Protein AF-A0A925SHE4-F1 (afdb_monomer)

Secondary structure (DSSP, 8-state):
-HHHHHHHHHHHHHTTTT----------------PPP-------PPPP---------------------HHHHHHHHHHHHHHHHHHHHHHHHHHHHHHHHHHHHHHHHHHHHHHHHHHHHHHHHHHHHHHHHHHHHHHHHHHHHHHHHHHHHHHHHHHHHHHTT-

Mean predicted aligned error: 19.21 Å

Sequence (166 aa):
MKKICEFASMVGMALLVGCSSYSESSTYSRPVEVSPKKAPITVFDLPASKAPEAPVSPVAASGVSAPIQPADVGLSSEIAELNMKIKIYGEEKIEMERLLRKAETAHQKNESDIQFYRQKIVSLETKMSGIEAARDALVRVMGGIHKTVSERNEAVAKIRAEAARY

Radius of gyration: 46.35 Å; Cα contacts (8 Å, |Δi|>4): 1; chains: 1; bounding box: 101×56×127 Å

pLDDT: mean 75.07, std 24.19, range [35.59, 98.56]

Foldseek 3Di:
DVPVVVVVVVVVVVVPVPDDDPPDPDPDDDDDDDDDDDDPDPDDDDDDDDDDDDDDDDDDDDDDPPPCPVVVVVVVVVVVVVVVVVVVVVVVVVVVVVVVVVVVVVVVVVVVVVVVVVVVVVVVVVVVVVVVVVVVVVVVVVVVVVVVVVVVVVVVVVVVVVVVVD

Structure (mmCIF, N/CA/C/O backbone):
data_AF-A0A925SHE4-F1
#
_entry.id   AF-A0A925SHE4-F1
#
loop_
_atom_site.group_PDB
_atom_site.id
_atom_site.type_symbol
_atom_site.label_atom_id
_atom_site.label_alt_id
_atom_site.label_comp_id
_atom_site.label_asym_id
_atom_site.label_entity_id
_atom_site.label_seq_id
_atom_site.pdbx_PDB_ins_code
_atom_site.Cartn_x
_atom_site.Cartn_y
_atom_site.Cartn_z
_atom_site.occupancy
_atom_site.B_iso_or_equiv
_atom_site.auth_seq_id
_atom_site.auth_comp_id
_atom_site.auth_asym_id
_atom_site.auth_atom_id
_atom_site.pdbx_PDB_model_num
ATOM 1 N N . MET A 1 1 ? 17.901 22.548 -38.478 1.00 48.34 1 MET A N 1
ATOM 2 C CA . MET A 1 1 ? 17.421 22.601 -37.076 1.00 48.34 1 MET A CA 1
ATOM 3 C C . MET A 1 1 ? 15.916 22.340 -36.892 1.00 48.34 1 MET A C 1
ATOM 5 O O . MET A 1 1 ? 15.512 22.124 -35.763 1.00 48.34 1 MET A O 1
ATOM 9 N N . LYS A 1 2 ? 15.078 22.267 -37.945 1.00 50.94 2 LYS A N 1
ATOM 10 C CA . LYS A 1 2 ? 13.616 22.068 -37.792 1.00 50.94 2 LYS A CA 1
ATOM 11 C C . LYS A 1 2 ? 13.164 20.657 -37.359 1.00 50.94 2 LYS A C 1
ATOM 13 O O . LYS A 1 2 ? 12.131 20.535 -36.724 1.00 50.94 2 LYS A O 1
ATOM 18 N N . LYS A 1 3 ? 13.949 19.604 -37.622 1.00 50.31 3 LYS A N 1
ATOM 19 C CA . LYS A 1 3 ? 13.533 18.205 -37.368 1.00 50.31 3 LYS A CA 1
ATOM 20 C C . LYS A 1 3 ? 13.666 17.726 -35.912 1.00 50.31 3 LYS A C 1
ATOM 22 O O . LYS A 1 3 ? 13.136 16.680 -35.572 1.00 50.31 3 LYS A O 1
ATOM 27 N N . ILE A 1 4 ? 14.370 18.469 -35.052 1.00 51.78 4 ILE A N 1
ATOM 28 C CA . ILE A 1 4 ? 14.581 18.070 -33.645 1.00 51.78 4 ILE A CA 1
ATOM 29 C C . ILE A 1 4 ? 13.403 18.526 -32.761 1.00 51.78 4 ILE A C 1
ATOM 31 O O . ILE A 1 4 ? 13.061 17.846 -31.799 1.00 51.78 4 ILE A O 1
ATOM 35 N N . CYS A 1 5 ? 12.719 19.618 -33.125 1.00 47.19 5 CYS A N 1
ATOM 36 C CA . CYS A 1 5 ? 11.532 20.086 -32.397 1.00 47.19 5 CYS A CA 1
ATOM 37 C C . CYS A 1 5 ? 10.308 19.172 -32.582 1.00 47.19 5 CYS A C 1
ATOM 39 O O . CYS A 1 5 ? 9.524 19.020 -31.650 1.00 47.19 5 CYS A O 1
ATOM 41 N N . GLU A 1 6 ? 10.161 18.511 -33.734 1.00 50.62 6 GLU A N 1
ATOM 42 C CA . GLU A 1 6 ? 9.031 17.595 -33.972 1.00 50.62 6 GLU A CA 1
ATOM 43 C C . GLU A 1 6 ? 9.133 16.316 -33.127 1.00 50.62 6 GLU A C 1
ATOM 45 O O . GLU A 1 6 ? 8.127 15.827 -32.613 1.00 50.62 6 GLU A O 1
ATOM 50 N N . PHE A 1 7 ? 10.351 15.821 -32.883 1.00 51.75 7 PHE A N 1
ATOM 51 C CA . PHE A 1 7 ? 10.549 14.616 -32.074 1.00 51.75 7 PHE A CA 1
ATOM 52 C C . PHE A 1 7 ? 10.267 14.862 -30.581 1.00 51.75 7 PHE A C 1
ATOM 54 O O . PHE A 1 7 ? 9.695 14.007 -29.907 1.00 51.75 7 PHE A O 1
ATOM 61 N N . ALA A 1 8 ? 10.589 16.056 -30.071 1.00 53.38 8 ALA A N 1
ATOM 62 C CA . ALA A 1 8 ? 10.263 16.446 -28.697 1.00 53.38 8 ALA A CA 1
ATOM 63 C C . ALA A 1 8 ? 8.747 16.625 -28.478 1.00 53.38 8 ALA A C 1
ATOM 65 O O . ALA A 1 8 ? 8.243 16.334 -27.395 1.00 53.38 8 ALA A O 1
ATOM 66 N N . SER A 1 9 ? 8.003 17.037 -29.512 1.00 53.34 9 SER A N 1
ATOM 67 C CA . SER A 1 9 ? 6.546 17.200 -29.437 1.00 53.34 9 SER A CA 1
ATOM 68 C C . SER A 1 9 ? 5.796 15.857 -29.442 1.00 53.34 9 SER A C 1
ATOM 70 O O . SER A 1 9 ? 4.855 15.688 -28.666 1.00 53.34 9 SER A O 1
ATOM 72 N N . MET A 1 10 ? 6.258 14.860 -30.213 1.00 51.59 10 MET A N 1
ATOM 73 C CA . MET A 1 10 ? 5.659 13.513 -30.200 1.00 51.59 10 MET A CA 1
ATOM 74 C C . MET A 1 10 ? 5.908 12.755 -28.890 1.00 51.59 10 MET A C 1
ATOM 76 O O . MET A 1 10 ? 5.002 12.091 -28.390 1.00 51.59 10 MET A O 1
ATOM 80 N N . VAL A 1 11 ? 7.103 12.868 -28.299 1.00 54.84 11 VAL A N 1
ATOM 81 C CA . VAL A 1 11 ? 7.404 12.201 -27.017 1.00 54.84 11 VAL A CA 1
ATOM 82 C C . VAL A 1 11 ? 6.700 12.905 -25.845 1.00 54.84 11 VAL A C 1
ATOM 84 O O . VAL A 1 11 ? 6.255 12.240 -24.912 1.00 54.84 11 VAL A O 1
ATOM 87 N N . GLY A 1 12 ? 6.507 14.228 -25.921 1.00 49.56 12 GLY A N 1
ATOM 88 C CA . GLY A 1 12 ? 5.757 15.000 -24.922 1.00 49.56 12 GLY A CA 1
ATOM 89 C C . GLY A 1 12 ? 4.252 14.702 -24.885 1.00 49.56 12 GLY A C 1
ATOM 90 O O . GLY A 1 12 ? 3.658 14.733 -23.809 1.00 49.56 12 GLY A O 1
ATOM 91 N N . MET A 1 13 ? 3.626 14.355 -26.018 1.00 47.78 13 MET A N 1
ATOM 92 C CA . MET A 1 13 ? 2.202 13.982 -26.040 1.00 47.78 13 MET A CA 1
ATOM 93 C C . MET A 1 13 ? 1.927 12.555 -25.552 1.00 47.78 13 MET A C 1
ATOM 95 O O . MET A 1 13 ? 0.855 12.306 -25.005 1.00 47.78 13 MET A O 1
ATOM 99 N N . ALA A 1 14 ? 2.879 11.626 -25.671 1.00 50.53 14 ALA A N 1
ATOM 100 C CA . ALA A 1 14 ? 2.692 10.253 -25.190 1.00 50.53 14 ALA A CA 1
ATOM 101 C C . ALA A 1 14 ? 2.652 10.147 -23.650 1.00 50.53 14 ALA A C 1
ATOM 103 O O . ALA A 1 14 ? 2.086 9.196 -23.116 1.00 50.53 14 ALA A O 1
ATOM 104 N N . LEU A 1 15 ? 3.198 11.134 -22.929 1.00 47.88 15 LEU A N 1
ATOM 105 C CA . LEU A 1 15 ? 3.186 11.177 -21.460 1.00 47.88 15 LEU A CA 1
ATOM 106 C C . LEU A 1 15 ? 1.931 11.841 -20.862 1.00 47.88 15 LEU A C 1
ATOM 108 O O . LEU A 1 15 ? 1.674 11.670 -19.674 1.00 47.88 15 LEU A O 1
ATOM 112 N N . LEU A 1 16 ? 1.126 12.558 -21.657 1.00 49.56 16 LEU A N 1
ATOM 113 C CA . LEU A 1 16 ? -0.043 13.308 -21.163 1.00 49.56 16 LEU A CA 1
ATOM 114 C C . LEU A 1 16 ? -1.396 12.610 -21.383 1.00 49.56 16 LEU A C 1
ATOM 116 O O . LEU A 1 16 ? -2.406 13.067 -20.855 1.00 49.56 16 LEU A O 1
ATOM 120 N N . VAL A 1 17 ? -1.433 11.474 -22.087 1.00 51.97 17 VAL A N 1
ATOM 121 C CA . VAL A 1 17 ? -2.677 10.711 -22.337 1.00 51.97 17 VAL A CA 1
ATOM 122 C C . VAL A 1 17 ? -2.955 9.653 -21.246 1.00 51.97 17 VAL A C 1
ATOM 124 O O . VAL A 1 17 ? -3.987 8.994 -21.256 1.00 51.97 17 VAL A O 1
ATOM 127 N N . GLY A 1 18 ? -2.082 9.521 -20.240 1.00 44.66 18 GLY A N 1
ATOM 128 C CA . GLY A 1 18 ? -2.219 8.526 -19.163 1.00 44.66 18 GLY A CA 1
ATOM 129 C C . GLY A 1 18 ? -2.997 8.959 -17.911 1.00 44.66 18 GLY A C 1
ATOM 130 O O . GLY A 1 18 ? -3.171 8.140 -17.014 1.00 44.66 18 GLY A O 1
ATOM 131 N N . CYS A 1 19 ? -3.461 10.211 -17.816 1.00 43.03 19 CYS A N 1
ATOM 132 C CA . CYS A 1 19 ? -4.073 10.763 -16.594 1.00 43.03 19 CYS A CA 1
ATOM 133 C C . CYS A 1 19 ? -5.508 11.268 -16.805 1.00 43.03 19 CYS A C 1
ATOM 135 O O . CYS A 1 19 ? -5.869 12.342 -16.328 1.00 43.03 19 CYS A O 1
ATOM 137 N N . SER A 1 20 ? -6.343 10.520 -17.527 1.00 42.16 20 SER A N 1
ATOM 138 C CA . SER A 1 20 ? -7.780 10.801 -17.592 1.00 42.16 20 SER A CA 1
ATOM 139 C C . SER A 1 20 ? -8.588 9.626 -17.057 1.00 42.16 20 SER A C 1
ATOM 141 O O . SER A 1 20 ? -8.547 8.527 -17.600 1.00 42.16 20 SER A O 1
ATOM 143 N N . SER A 1 21 ? -9.361 9.936 -16.014 1.00 49.81 21 SER A N 1
ATOM 144 C CA . SER A 1 21 ? -10.577 9.233 -15.594 1.00 49.81 21 SER A CA 1
ATOM 145 C C . SER A 1 21 ? -10.395 7.970 -14.747 1.00 49.81 21 SER A C 1
ATOM 147 O O . SER A 1 21 ? -10.629 6.858 -15.204 1.00 49.81 21 SER A O 1
ATOM 149 N N . TYR A 1 22 ? -10.131 8.159 -13.451 1.00 46.41 22 TYR A N 1
ATOM 150 C CA . TYR A 1 22 ? -10.671 7.262 -12.421 1.00 46.41 22 TYR A CA 1
ATOM 151 C C . TYR A 1 22 ? -11.632 8.064 -11.535 1.00 46.41 22 TYR A C 1
ATOM 153 O O . TYR A 1 22 ? -11.302 8.520 -10.445 1.00 46.41 22 TYR A O 1
ATOM 161 N N . SER A 1 23 ? -12.822 8.310 -12.082 1.00 50.88 23 SER A N 1
ATOM 162 C CA . SER A 1 23 ? -14.008 8.728 -11.338 1.00 50.88 23 SER A CA 1
ATOM 163 C C . SER A 1 23 ? -14.867 7.482 -11.149 1.00 50.88 23 SER A C 1
ATOM 165 O O . SER A 1 23 ? -15.749 7.215 -11.961 1.00 50.88 23 SER A O 1
ATOM 167 N N . GLU A 1 24 ? -14.606 6.706 -10.100 1.00 44.94 24 GLU A N 1
ATOM 168 C CA . GLU A 1 24 ? -15.520 5.644 -9.677 1.00 44.94 24 GLU A CA 1
ATOM 169 C C . GLU A 1 24 ? -16.386 6.150 -8.525 1.00 44.94 24 GLU A C 1
ATOM 171 O O . GLU A 1 24 ? -16.058 6.042 -7.345 1.00 44.94 24 GLU A O 1
ATOM 176 N N . SER A 1 25 ? -17.540 6.703 -8.897 1.00 54.38 25 SER A N 1
ATOM 177 C CA . SER A 1 25 ? -18.725 6.659 -8.054 1.00 54.38 25 SER A CA 1
ATOM 178 C C . SER A 1 25 ? -19.167 5.196 -7.952 1.00 54.38 25 SER A C 1
ATOM 180 O O . SER A 1 25 ? -19.783 4.663 -8.874 1.00 54.38 25 SER A O 1
ATOM 182 N N . SER A 1 26 ? -18.845 4.534 -6.845 1.00 42.78 26 SER A N 1
ATOM 183 C CA . SER A 1 26 ? -19.390 3.216 -6.518 1.00 42.7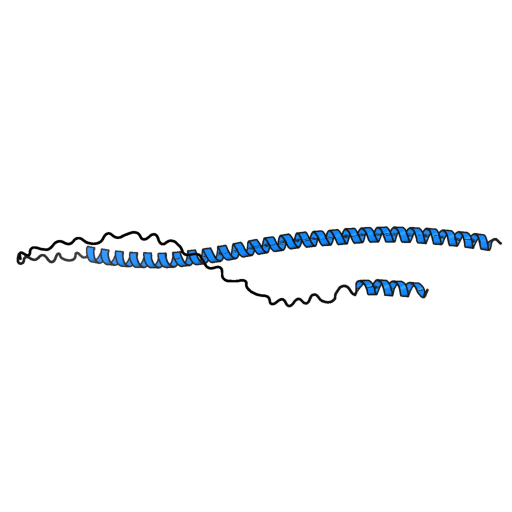8 26 SER A CA 1
ATOM 184 C C . SER A 1 26 ? -20.235 3.314 -5.252 1.00 42.78 26 SER A C 1
ATOM 186 O O . SER A 1 26 ? -19.793 3.085 -4.129 1.00 42.78 26 SER A O 1
ATOM 188 N N . THR A 1 27 ? -21.491 3.702 -5.449 1.00 62.06 27 THR A N 1
ATOM 189 C CA . THR A 1 27 ? -22.603 3.243 -4.620 1.00 62.06 27 THR A CA 1
ATOM 190 C C . THR A 1 27 ? -22.833 1.769 -4.933 1.00 62.06 27 THR A C 1
ATOM 192 O O . THR A 1 27 ? -23.425 1.484 -5.965 1.00 62.06 27 THR A O 1
ATOM 195 N N . TYR A 1 28 ? -22.398 0.839 -4.082 1.00 41.62 28 TYR A N 1
ATOM 196 C CA . TYR A 1 28 ? -22.895 -0.547 -4.088 1.00 41.62 28 TYR A CA 1
ATOM 197 C C . TYR A 1 28 ? -22.668 -1.147 -2.690 1.00 41.62 28 TYR A C 1
ATOM 199 O O . TYR A 1 28 ? -21.540 -1.294 -2.236 1.00 41.62 28 TYR A O 1
ATOM 207 N N . SER A 1 29 ? -23.705 -1.183 -1.854 1.00 46.09 29 SER A N 1
ATOM 208 C CA . SER A 1 29 ? -24.671 -2.286 -1.682 1.00 46.09 29 SER A CA 1
ATOM 209 C C . SER A 1 29 ? -24.255 -3.222 -0.546 1.00 46.09 29 SER A C 1
ATOM 211 O O . SER A 1 29 ? -23.278 -3.959 -0.630 1.00 46.09 29 SER A O 1
ATOM 213 N N . ARG A 1 30 ? -25.041 -3.169 0.535 1.00 57.94 30 ARG A N 1
ATOM 214 C CA . ARG A 1 30 ? -25.001 -4.101 1.669 1.00 57.94 30 ARG A CA 1
ATOM 215 C C . ARG A 1 30 ? -25.239 -5.543 1.188 1.00 57.94 30 ARG A C 1
ATOM 217 O O . ARG A 1 30 ? -26.217 -5.749 0.471 1.00 57.94 30 ARG A O 1
ATOM 224 N N . PRO A 1 31 ? -24.495 -6.543 1.687 1.00 54.34 31 PRO A N 1
ATOM 225 C CA . PRO A 1 31 ? -24.990 -7.910 1.800 1.00 54.34 31 PRO A CA 1
ATOM 226 C C . PRO A 1 31 ? -25.542 -8.123 3.224 1.00 54.34 31 PRO A C 1
ATOM 228 O O . PRO A 1 31 ? -24.866 -7.841 4.208 1.00 54.34 31 PRO A O 1
ATOM 231 N N . VAL A 1 32 ? -26.859 -8.301 3.351 1.00 49.06 32 VAL A N 1
ATOM 232 C CA . VAL A 1 32 ? -27.568 -9.588 3.516 1.00 49.06 32 VAL A CA 1
ATOM 233 C C . VAL A 1 32 ? -27.494 -10.119 4.952 1.00 49.06 32 VAL A C 1
ATOM 235 O O . VAL A 1 32 ? -26.442 -10.495 5.460 1.00 49.06 32 VAL A O 1
ATOM 238 N N . GLU A 1 33 ? -28.676 -10.129 5.576 1.00 49.09 33 GLU A N 1
ATOM 239 C CA . GLU A 1 33 ? -29.011 -10.828 6.812 1.00 49.09 33 GLU A CA 1
ATOM 240 C C . GLU A 1 33 ? -28.495 -12.266 6.792 1.00 49.09 33 GLU A C 1
ATOM 242 O O . GLU A 1 33 ? -28.825 -13.048 5.901 1.00 49.09 33 GLU A O 1
ATOM 247 N N . VAL A 1 34 ? -27.760 -12.645 7.834 1.00 45.88 34 VAL A N 1
ATOM 248 C CA . VAL A 1 34 ? -27.565 -14.053 8.169 1.00 45.88 34 VAL A CA 1
ATOM 249 C C . VAL A 1 34 ? -28.241 -14.293 9.508 1.00 45.88 34 VAL A C 1
ATOM 251 O O . VAL A 1 34 ? -27.807 -13.805 10.550 1.00 45.88 34 VAL A O 1
ATOM 254 N N . SER A 1 35 ? -29.356 -15.019 9.442 1.00 50.41 35 SER A N 1
ATOM 255 C CA . SER A 1 35 ? -30.145 -15.477 10.579 1.00 50.41 35 SER A CA 1
ATOM 256 C C . SER A 1 35 ? -29.279 -16.215 11.608 1.00 50.41 35 SER A C 1
ATOM 258 O O . SER A 1 35 ? -28.606 -17.185 11.244 1.00 50.41 35 SER A O 1
ATOM 260 N N . PRO A 1 36 ? -29.346 -15.876 12.907 1.00 49.38 36 PRO A N 1
ATOM 261 C CA . PRO A 1 36 ? -28.847 -16.774 13.931 1.00 49.38 36 PRO A CA 1
ATOM 262 C C . PRO A 1 36 ? -29.812 -17.959 14.062 1.00 49.38 36 PRO A C 1
ATOM 264 O O . PRO A 1 36 ? -30.986 -17.815 14.412 1.00 49.38 36 PRO A O 1
ATOM 267 N N . LYS A 1 37 ? -29.306 -19.155 13.742 1.00 44.50 37 LYS A N 1
ATOM 268 C CA . LYS A 1 37 ? -29.967 -20.433 14.011 1.00 44.50 37 LYS A CA 1
ATOM 269 C C . LYS A 1 37 ? -30.356 -20.512 15.492 1.00 44.50 37 LYS A C 1
ATOM 271 O O . LYS A 1 37 ? -29.519 -20.352 16.375 1.00 44.50 37 LYS A O 1
ATOM 276 N N . LYS A 1 38 ? -31.643 -20.794 15.703 1.00 44.50 38 LYS A N 1
ATOM 277 C CA . LYS A 1 38 ? -32.294 -21.318 16.911 1.00 44.50 38 LYS A CA 1
ATOM 278 C C . LYS A 1 38 ? -31.328 -22.056 17.851 1.00 44.50 38 LYS A C 1
ATOM 280 O O . LYS A 1 38 ? -30.758 -23.080 17.479 1.00 44.50 38 LYS A O 1
ATOM 285 N N . ALA A 1 39 ? -31.236 -21.566 19.083 1.00 50.16 39 ALA A N 1
ATOM 286 C CA . ALA A 1 39 ? -30.737 -22.328 20.219 1.00 50.16 39 ALA A CA 1
ATOM 287 C C . ALA A 1 39 ? -31.695 -23.493 20.544 1.00 50.16 39 ALA A C 1
ATOM 289 O O . ALA A 1 39 ? -32.914 -23.309 20.447 1.00 50.16 39 ALA A O 1
ATOM 290 N N . PRO A 1 40 ? -31.204 -24.662 20.986 1.00 46.78 40 PRO A N 1
ATOM 291 C CA . PRO A 1 40 ? -32.018 -25.571 21.772 1.00 46.78 40 PRO A CA 1
ATOM 292 C C . PRO A 1 40 ? -32.103 -25.036 23.207 1.00 46.78 40 PRO A C 1
ATOM 294 O O . PRO A 1 40 ? -31.120 -24.994 23.943 1.00 46.78 40 PRO A O 1
ATOM 297 N N . ILE A 1 41 ? -33.304 -24.597 23.579 1.00 54.28 41 ILE A N 1
ATOM 298 C CA . ILE A 1 41 ? -33.702 -24.327 24.959 1.00 54.28 41 ILE A CA 1
ATOM 299 C C . ILE A 1 41 ? -33.750 -25.682 25.669 1.00 54.28 41 ILE A C 1
ATOM 301 O O . ILE A 1 41 ? -34.621 -26.501 25.380 1.00 54.28 41 ILE A O 1
ATOM 305 N N . THR A 1 42 ? -32.816 -25.937 26.580 1.00 46.75 42 THR A N 1
ATOM 306 C CA . THR A 1 42 ? -32.955 -27.027 27.547 1.00 46.75 42 THR A CA 1
ATOM 307 C C . THR A 1 42 ? -33.949 -26.579 28.610 1.00 46.75 42 THR A C 1
ATOM 309 O O . THR A 1 42 ? -33.635 -25.755 29.469 1.00 46.75 42 THR A O 1
ATOM 312 N N . VAL A 1 43 ? -35.169 -27.092 28.490 1.00 49.38 43 VAL A N 1
ATOM 313 C CA . VAL A 1 43 ? -36.226 -27.027 29.497 1.00 49.38 43 VAL A CA 1
ATOM 314 C C . VAL A 1 43 ? -35.737 -27.814 30.711 1.00 49.38 43 VAL A C 1
ATOM 316 O O . VAL A 1 43 ? -35.493 -29.012 30.607 1.00 49.38 43 VAL A O 1
ATOM 319 N N . PHE A 1 44 ? -35.530 -27.136 31.838 1.00 44.81 44 PHE A N 1
ATOM 320 C CA . PHE A 1 44 ? -35.385 -27.808 33.125 1.00 44.81 44 PHE A CA 1
ATOM 321 C C . PHE A 1 44 ? -36.782 -27.932 33.731 1.00 44.81 44 PHE A C 1
ATOM 323 O O . PHE A 1 44 ? -37.422 -26.930 34.057 1.00 44.81 44 PHE A O 1
ATOM 330 N N . ASP A 1 45 ? -37.251 -29.175 33.805 1.00 43.69 45 ASP A N 1
ATOM 331 C CA . ASP A 1 45 ? -38.539 -29.576 34.353 1.00 43.69 45 ASP A CA 1
ATOM 332 C C . ASP A 1 45 ? -38.640 -29.238 35.848 1.00 43.69 45 ASP A C 1
ATOM 334 O O . ASP A 1 45 ? -37.872 -29.727 36.678 1.00 43.69 45 ASP A O 1
ATOM 338 N N . LEU A 1 46 ? -39.635 -28.424 36.196 1.00 54.22 46 LEU A N 1
ATOM 339 C CA . LEU A 1 46 ? -40.180 -28.328 37.548 1.00 54.22 46 LEU A CA 1
ATOM 340 C C . LEU A 1 46 ? -41.160 -29.496 37.750 1.00 54.22 46 LEU A C 1
ATOM 342 O O . LEU A 1 46 ? -42.176 -29.539 37.051 1.00 54.22 46 LEU A O 1
ATOM 346 N N . PRO A 1 47 ? -40.939 -30.426 38.696 1.00 50.41 47 PRO A N 1
ATOM 347 C CA . PRO A 1 47 ? -41.959 -31.408 39.023 1.00 50.41 47 PRO A CA 1
ATOM 348 C C . PRO A 1 47 ? -43.088 -30.754 39.826 1.00 50.41 47 PRO A C 1
ATOM 350 O O . PRO A 1 47 ? -42.896 -30.195 40.907 1.00 50.41 47 PRO A O 1
ATOM 353 N N . ALA A 1 48 ? -44.286 -30.849 39.258 1.00 43.78 48 ALA A N 1
ATOM 354 C CA . ALA A 1 48 ? -45.542 -30.446 39.854 1.00 43.78 48 ALA A CA 1
ATOM 355 C C . ALA A 1 48 ? -45.938 -31.324 41.057 1.00 43.78 48 ALA A C 1
ATOM 357 O O . ALA A 1 48 ? -45.805 -32.543 41.030 1.00 43.78 48 ALA A O 1
ATOM 358 N N . SER A 1 49 ? -46.529 -30.657 42.051 1.00 40.84 49 SER A N 1
ATOM 359 C CA . SER A 1 49 ? -47.768 -31.038 42.744 1.00 40.84 49 SER A CA 1
ATOM 360 C C . SER A 1 49 ? -47.924 -32.480 43.251 1.00 40.84 49 SER A C 1
ATOM 362 O O . SER A 1 49 ? -48.266 -33.395 42.502 1.00 40.84 49 SER A O 1
ATOM 364 N N . LYS A 1 50 ? -47.905 -32.621 44.582 1.00 40.88 50 LYS A N 1
ATOM 365 C CA . LYS A 1 50 ? -48.921 -33.407 45.298 1.00 40.88 50 LYS A CA 1
ATOM 366 C C . LYS A 1 50 ? -49.369 -32.656 46.551 1.00 40.88 50 LYS A C 1
ATOM 368 O O . LYS A 1 50 ? -48.592 -32.489 47.486 1.00 40.88 50 LYS A O 1
ATOM 373 N N . ALA A 1 51 ? -50.630 -32.232 46.557 1.00 47.66 51 ALA A N 1
ATOM 374 C CA . ALA A 1 51 ? -51.382 -31.994 47.785 1.00 47.66 51 ALA A CA 1
ATOM 375 C C . ALA A 1 51 ? -51.626 -33.335 48.507 1.00 47.66 51 ALA A C 1
ATOM 377 O O . ALA A 1 51 ? -51.706 -34.379 47.849 1.00 47.66 51 ALA A O 1
ATOM 378 N N . PRO A 1 52 ? -51.788 -33.312 49.837 1.00 47.84 52 PRO A N 1
ATOM 379 C CA . PRO A 1 52 ? -53.060 -33.810 50.341 1.00 47.84 52 PRO A CA 1
ATOM 380 C C . PRO A 1 52 ? -53.680 -32.933 51.432 1.00 47.84 52 PRO A C 1
ATOM 382 O O . PRO A 1 52 ? -53.042 -32.107 52.080 1.00 47.84 52 PRO A O 1
ATOM 385 N N . GLU A 1 53 ? -54.980 -33.152 51.536 1.00 42.81 53 GLU A N 1
ATOM 386 C CA . GLU A 1 53 ? -56.018 -32.487 52.306 1.00 42.81 53 GLU A CA 1
ATOM 387 C C . GLU A 1 53 ? -55.733 -32.321 53.806 1.00 42.81 53 GLU A C 1
ATOM 389 O O . GLU A 1 53 ? -55.046 -33.111 54.452 1.00 42.81 53 GLU A O 1
ATOM 394 N N . ALA A 1 54 ? -56.335 -31.264 54.350 1.00 45.16 54 ALA A N 1
ATOM 395 C CA . ALA A 1 54 ? -56.385 -30.940 55.766 1.00 45.16 54 ALA A CA 1
ATOM 396 C C . ALA A 1 54 ? -57.092 -32.020 56.608 1.00 45.16 54 ALA A C 1
ATOM 398 O O . ALA A 1 54 ? -57.963 -32.738 56.116 1.00 45.16 54 ALA A O 1
ATOM 399 N N . PRO A 1 55 ? -56.875 -31.979 57.932 1.00 41.84 55 PRO A N 1
ATOM 400 C CA . PRO A 1 55 ? -58.029 -31.929 58.815 1.00 41.84 55 PRO A CA 1
ATOM 401 C C . PRO A 1 55 ? -57.973 -30.698 59.724 1.00 41.84 55 PRO A C 1
ATOM 403 O O . PRO A 1 55 ? -56.980 -30.399 60.385 1.00 41.84 55 PRO A O 1
ATOM 406 N N . VAL A 1 56 ? -59.092 -29.983 59.741 1.00 55.62 56 VAL A N 1
ATOM 407 C CA . VAL A 1 56 ? -59.411 -28.910 60.681 1.00 55.62 56 VAL A CA 1
ATOM 408 C C . VAL A 1 56 ? -59.607 -29.467 62.094 1.00 55.62 56 VAL A C 1
ATOM 410 O O . VAL A 1 56 ? -60.378 -30.399 62.301 1.00 55.62 56 VAL A O 1
ATOM 413 N N . SER A 1 57 ? -58.984 -28.824 63.080 1.00 38.59 57 SER A N 1
ATOM 414 C CA . SER A 1 57 ? -59.526 -28.704 64.436 1.00 38.59 57 SER A CA 1
ATOM 415 C C . SER A 1 57 ? -59.097 -27.352 65.026 1.00 38.59 57 SER A C 1
ATOM 417 O O . SER A 1 57 ? -57.926 -26.986 64.888 1.00 38.59 57 SER A O 1
ATOM 419 N N . PRO A 1 58 ? -60.019 -26.578 65.628 1.00 52.47 58 PRO A N 1
ATOM 420 C CA . PRO A 1 58 ? -59.763 -25.222 66.084 1.00 52.47 58 PRO A CA 1
ATOM 421 C C . PRO A 1 58 ? -59.245 -25.226 67.526 1.00 52.47 58 PRO A C 1
ATOM 423 O O . PRO A 1 58 ? -59.905 -25.734 68.430 1.00 52.47 58 PRO A O 1
ATOM 426 N N . VAL A 1 59 ? -58.094 -24.597 67.766 1.00 41.66 59 VAL A N 1
ATOM 427 C CA . VAL A 1 59 ? -57.684 -24.199 69.119 1.00 41.66 59 VAL A CA 1
ATOM 428 C C . VAL A 1 59 ? -57.700 -22.682 69.182 1.00 41.66 59 VAL A C 1
ATOM 430 O O . VAL A 1 59 ? -56.984 -21.988 68.462 1.00 41.66 59 VAL A O 1
ATOM 433 N N . ALA A 1 60 ? -58.605 -22.187 70.017 1.00 39.97 60 ALA A N 1
ATOM 434 C CA . ALA A 1 60 ? -58.796 -20.786 70.310 1.00 39.97 60 ALA A CA 1
ATOM 435 C C . ALA A 1 60 ? -57.556 -20.169 70.977 1.00 39.97 60 ALA A C 1
ATOM 437 O O . ALA A 1 60 ? -56.920 -20.789 71.823 1.00 39.97 60 ALA A O 1
ATOM 438 N N . ALA A 1 61 ? -57.298 -18.919 70.591 1.00 46.72 61 ALA A N 1
ATOM 439 C CA . ALA A 1 61 ? -56.759 -17.823 71.390 1.00 46.72 61 ALA A CA 1
ATOM 440 C C . ALA A 1 61 ? -55.704 -18.15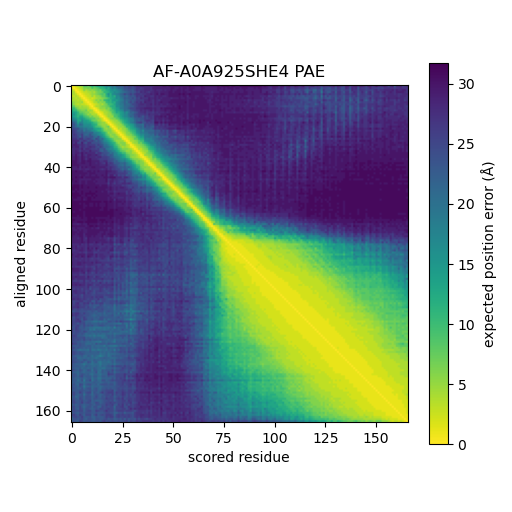2 72.464 1.00 46.72 61 ALA A C 1
ATOM 442 O O . ALA A 1 61 ? -56.026 -18.560 73.574 1.00 46.72 61 ALA A O 1
ATOM 443 N N . SER A 1 62 ? -54.464 -17.737 72.210 1.00 35.59 62 SER A N 1
ATOM 444 C CA . SER A 1 62 ? -53.751 -16.907 73.182 1.00 35.59 62 SER A CA 1
ATOM 445 C C . SER A 1 62 ? -5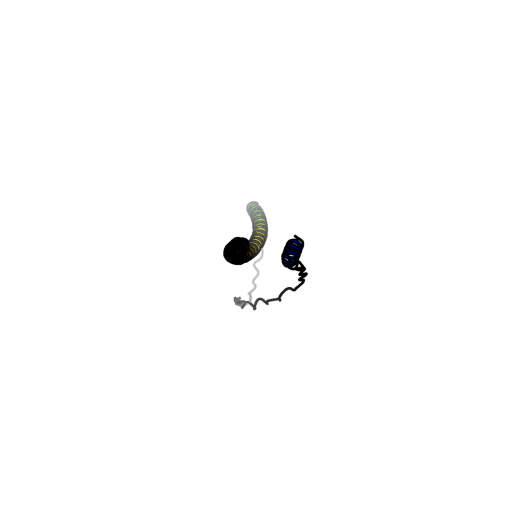2.651 -16.138 72.471 1.00 35.59 62 SER A C 1
ATOM 447 O O . SER A 1 62 ? -51.902 -16.686 71.663 1.00 35.59 62 SER A O 1
ATOM 449 N N . GLY A 1 63 ? -52.626 -14.834 72.714 1.00 43.84 63 GLY A N 1
ATOM 450 C CA . GLY A 1 63 ? -51.709 -13.920 72.069 1.00 43.84 63 GLY A CA 1
ATOM 451 C C . GLY A 1 63 ? -50.266 -14.193 72.455 1.00 43.84 63 GLY A C 1
ATOM 452 O O . GLY A 1 63 ? -49.978 -14.459 73.611 1.00 43.84 63 GLY A O 1
ATOM 453 N N . VAL A 1 64 ? -49.373 -14.003 71.492 1.00 39.25 64 VAL A N 1
ATOM 454 C CA . VAL A 1 64 ? -48.272 -13.051 71.623 1.00 39.25 64 VAL A CA 1
ATOM 455 C C . VAL A 1 64 ? -48.091 -12.483 70.218 1.00 39.25 64 VAL A C 1
ATOM 457 O O . VAL A 1 64 ? -47.492 -13.115 69.353 1.00 39.25 64 VAL A O 1
ATOM 460 N N . SER A 1 65 ? -48.645 -11.293 69.963 1.00 46.62 65 SER A N 1
ATOM 461 C CA . SER A 1 65 ? -48.021 -10.401 68.987 1.00 46.62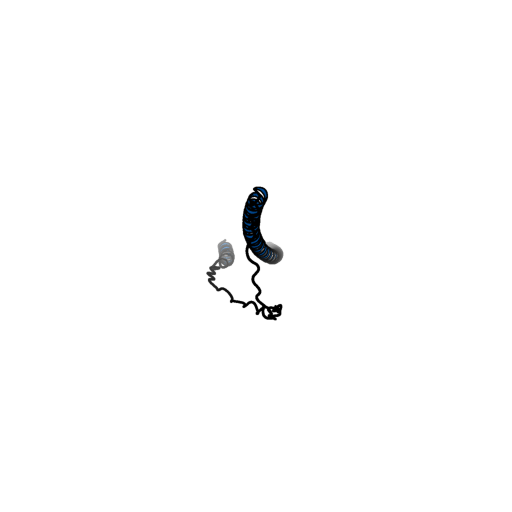 65 SER A CA 1
ATOM 462 C C . SER A 1 65 ? -46.618 -10.196 69.530 1.00 46.62 65 SER A C 1
ATOM 464 O O . SER A 1 65 ? -46.444 -9.430 70.479 1.00 46.62 65 SER A O 1
ATOM 466 N N . ALA A 1 66 ? -45.644 -10.951 69.017 1.00 44.62 66 ALA A N 1
ATOM 467 C CA . ALA A 1 66 ? -44.254 -10.662 69.304 1.00 44.62 66 ALA A CA 1
ATOM 468 C C . ALA A 1 66 ? -44.086 -9.170 68.992 1.00 44.62 66 ALA A C 1
ATOM 470 O O . ALA A 1 66 ? -44.536 -8.734 67.925 1.00 44.62 66 ALA A O 1
ATOM 471 N N . PRO A 1 67 ? -43.565 -8.354 69.924 1.00 44.69 67 PRO A N 1
ATOM 472 C CA . PRO A 1 67 ? -43.186 -7.007 69.558 1.00 44.69 67 PRO A CA 1
ATOM 473 C C . PRO A 1 67 ? -42.228 -7.191 68.390 1.00 44.69 67 PRO A C 1
ATOM 475 O O . PRO A 1 67 ? -41.211 -7.864 68.563 1.00 44.69 67 PRO A O 1
ATOM 478 N N . ILE A 1 68 ? -42.593 -6.684 67.209 1.00 50.69 68 ILE A N 1
ATOM 479 C CA . ILE A 1 68 ? -41.665 -6.559 66.091 1.00 50.69 68 ILE A CA 1
ATOM 480 C C . ILE A 1 68 ? -40.479 -5.825 66.699 1.00 50.69 68 ILE A C 1
ATOM 482 O O . ILE A 1 68 ? -40.599 -4.653 67.073 1.00 50.69 68 ILE A O 1
ATOM 486 N N . GLN A 1 69 ? -39.393 -6.552 66.956 1.00 53.50 69 GLN A N 1
ATOM 487 C CA . GLN A 1 69 ? -38.256 -5.942 67.605 1.00 53.50 69 GLN A CA 1
ATOM 488 C C . GLN A 1 69 ? -37.721 -4.909 66.611 1.00 53.50 69 GLN A C 1
ATOM 490 O O . GLN A 1 69 ? -37.692 -5.181 65.409 1.0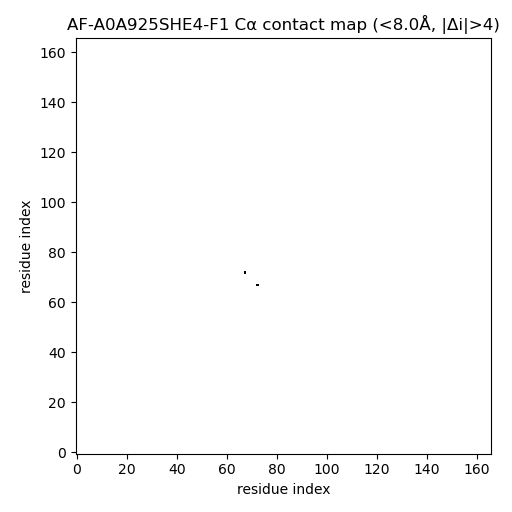0 53.50 69 GLN A O 1
ATOM 495 N N . PRO A 1 70 ? -37.298 -3.718 67.059 1.00 57.31 70 PRO A N 1
ATOM 496 C CA . PRO A 1 70 ? -36.754 -2.695 66.163 1.00 57.31 70 PRO A CA 1
ATOM 497 C C . PRO A 1 70 ? -35.591 -3.217 65.292 1.00 57.31 70 PRO A C 1
ATOM 499 O O . PRO A 1 70 ? -35.332 -2.669 64.223 1.00 57.31 70 PRO A O 1
ATOM 502 N N . ALA A 1 71 ? -34.948 -4.317 65.705 1.00 58.66 71 ALA A N 1
ATOM 503 C CA . ALA A 1 71 ? -33.967 -5.063 64.925 1.00 58.66 71 ALA A CA 1
ATOM 504 C C . ALA A 1 71 ? -34.524 -5.658 63.611 1.00 58.66 71 ALA A C 1
ATOM 506 O O . ALA A 1 71 ? -33.861 -5.549 62.583 1.00 58.66 71 ALA A O 1
ATOM 507 N N . ASP A 1 72 ? -35.740 -6.216 63.598 1.00 57.12 72 ASP A N 1
ATOM 508 C CA . ASP A 1 72 ? -36.332 -6.839 62.398 1.00 57.12 72 ASP A CA 1
ATOM 509 C C . ASP A 1 72 ? -36.715 -5.796 61.334 1.00 57.12 72 ASP A C 1
ATOM 511 O O . ASP A 1 72 ? -36.573 -6.031 60.131 1.00 57.12 72 ASP A O 1
ATOM 515 N N . VAL A 1 73 ? -37.139 -4.601 61.763 1.00 61.44 73 VAL A N 1
ATOM 516 C CA . VAL A 1 73 ? -37.411 -3.472 60.855 1.00 61.44 73 VAL A CA 1
ATOM 517 C C . VAL A 1 73 ? -36.105 -2.929 60.266 1.00 61.44 73 VAL A C 1
ATOM 519 O O . VAL A 1 73 ? -36.048 -2.660 59.065 1.00 61.44 73 VAL A O 1
ATOM 522 N N . GLY A 1 74 ? -35.039 -2.839 61.070 1.00 66.94 74 GLY A N 1
ATOM 523 C CA . GLY A 1 74 ? -33.707 -2.435 60.607 1.00 66.94 74 GLY A CA 1
ATOM 524 C C . GLY A 1 74 ? -33.135 -3.375 59.543 1.00 66.94 74 GLY A C 1
ATOM 525 O O . GLY A 1 74 ? -32.706 -2.915 58.485 1.00 66.94 74 GLY A O 1
ATOM 526 N N . LEU A 1 75 ? -33.232 -4.690 59.767 1.00 74.38 75 LEU A N 1
ATOM 527 C CA . LEU A 1 75 ? -32.796 -5.709 58.805 1.00 74.38 75 LEU A CA 1
ATOM 528 C C . LEU A 1 75 ? -33.589 -5.644 57.490 1.00 74.38 75 LEU A C 1
ATOM 530 O O . LEU A 1 75 ? -33.017 -5.799 56.413 1.00 74.38 75 LEU A O 1
ATOM 534 N N . SER A 1 76 ? -34.895 -5.361 57.547 1.00 78.19 76 SER A N 1
ATOM 535 C CA . SER A 1 76 ? -35.718 -5.224 56.336 1.00 78.19 76 SER A CA 1
ATOM 536 C C . SER A 1 76 ? -35.305 -4.032 55.457 1.00 78.19 76 SER A C 1
ATOM 538 O O . SER A 1 76 ? -35.303 -4.144 54.228 1.00 78.19 76 SER A O 1
ATOM 540 N N . SER A 1 77 ? -34.892 -2.917 56.074 1.00 82.00 77 SER A N 1
ATOM 541 C CA . SER A 1 77 ? -34.383 -1.734 55.368 1.00 82.00 77 SER A CA 1
ATOM 542 C C . SER A 1 77 ? -33.029 -2.013 54.720 1.00 82.00 77 SER A C 1
ATOM 544 O O . SER A 1 77 ? -32.815 -1.676 53.557 1.00 82.00 77 SER A O 1
ATOM 546 N N . GLU A 1 78 ? -32.130 -2.687 55.440 1.00 86.88 78 GLU A N 1
ATOM 547 C CA . GLU A 1 78 ? -30.806 -3.048 54.928 1.00 86.88 78 GLU A CA 1
ATOM 548 C C . GLU A 1 78 ? -30.900 -4.022 53.740 1.00 86.88 78 GLU A C 1
ATOM 550 O O . GLU A 1 78 ? -30.213 -3.853 52.730 1.00 86.88 78 GLU A O 1
ATOM 555 N N . ILE A 1 79 ? -31.826 -4.987 53.795 1.00 88.44 79 ILE A N 1
ATOM 556 C CA . ILE A 1 79 ? -32.116 -5.892 52.672 1.00 88.44 79 ILE A CA 1
ATOM 557 C C . ILE A 1 79 ? -32.660 -5.118 51.462 1.00 88.44 79 ILE A C 1
ATOM 559 O O . ILE A 1 79 ? -32.265 -5.396 50.327 1.00 88.44 79 ILE A O 1
ATOM 563 N N . ALA A 1 80 ? -33.547 -4.141 51.667 1.00 87.88 80 ALA A N 1
ATOM 564 C CA . ALA A 1 80 ? -34.079 -3.320 50.579 1.00 87.88 80 ALA A CA 1
ATOM 565 C C . ALA A 1 80 ? -32.982 -2.475 49.904 1.00 87.88 80 ALA A C 1
ATOM 567 O O . ALA A 1 80 ? -32.919 -2.416 48.672 1.00 87.88 80 ALA A O 1
ATOM 568 N N . GLU A 1 81 ? -32.078 -1.882 50.687 1.00 90.75 81 GLU A N 1
ATOM 569 C CA . GLU A 1 81 ? -30.921 -1.147 50.168 1.00 90.75 81 GLU A CA 1
ATOM 570 C C . GLU A 1 81 ? -29.952 -2.051 49.399 1.00 90.75 81 GLU A C 1
ATOM 572 O O . GLU A 1 81 ? -29.491 -1.687 48.313 1.00 90.75 81 GLU A O 1
ATOM 577 N N . LEU A 1 82 ? -29.651 -3.241 49.926 1.00 92.19 82 LEU A N 1
ATOM 578 C CA . LEU A 1 82 ? -28.810 -4.223 49.242 1.00 92.19 82 LEU A CA 1
ATOM 579 C C . LEU A 1 82 ? -29.445 -4.679 47.925 1.00 92.19 82 LEU A C 1
ATOM 581 O O . LEU A 1 82 ? -28.751 -4.746 46.912 1.00 92.19 82 LEU A O 1
ATOM 585 N N . ASN A 1 83 ? -30.759 -4.908 47.897 1.00 92.44 83 ASN A N 1
ATOM 586 C CA . ASN A 1 83 ? -31.478 -5.255 46.672 1.00 92.44 83 ASN A CA 1
ATOM 587 C C . ASN A 1 83 ? -31.433 -4.129 45.628 1.00 92.44 83 ASN A C 1
ATOM 589 O O . ASN A 1 83 ? -31.236 -4.408 44.443 1.00 92.44 83 ASN A O 1
ATOM 593 N N . MET A 1 84 ? -31.552 -2.860 46.041 1.00 93.50 84 MET A N 1
ATOM 594 C CA . MET A 1 84 ? -31.351 -1.731 45.124 1.00 93.50 84 MET A CA 1
ATOM 595 C C . MET A 1 84 ? -29.924 -1.696 44.574 1.00 93.50 84 MET A C 1
ATOM 597 O O . MET A 1 84 ? -29.745 -1.554 43.366 1.00 93.50 84 MET A O 1
ATOM 601 N N . LYS A 1 85 ? -28.911 -1.877 45.430 1.00 93.88 85 LYS A N 1
ATOM 602 C CA . LYS A 1 85 ? -27.503 -1.920 45.004 1.00 93.88 85 LYS A CA 1
ATOM 603 C C . LYS A 1 85 ? -27.251 -3.057 44.015 1.00 93.88 85 LYS A C 1
ATOM 605 O O . LYS A 1 85 ? -26.641 -2.826 42.978 1.00 93.88 85 LYS A O 1
ATOM 610 N N . ILE A 1 86 ? -27.764 -4.259 44.285 1.00 93.81 86 ILE A N 1
ATOM 611 C CA . ILE A 1 86 ? -27.659 -5.412 43.376 1.00 93.81 86 ILE A CA 1
ATOM 612 C C . ILE A 1 86 ? -28.280 -5.087 42.015 1.00 93.81 86 ILE A C 1
ATOM 614 O O . ILE A 1 86 ? -27.688 -5.408 40.986 1.00 93.81 86 ILE A O 1
ATOM 618 N N . LYS A 1 87 ? -29.443 -4.425 41.994 1.00 94.75 87 LYS A N 1
ATOM 619 C CA . LYS A 1 87 ? -30.093 -4.022 40.745 1.00 94.75 87 LYS A CA 1
ATOM 620 C C . LYS A 1 87 ? -29.239 -3.026 39.954 1.00 94.75 87 LYS A C 1
ATOM 622 O O . LYS A 1 87 ? -29.020 -3.248 38.768 1.00 94.75 87 LYS A O 1
ATOM 627 N N . ILE A 1 88 ? -28.721 -1.987 40.612 1.00 95.44 88 ILE A N 1
ATOM 628 C CA . ILE A 1 88 ? -27.866 -0.969 39.978 1.00 95.44 88 ILE A CA 1
ATOM 629 C C . ILE A 1 88 ? -26.602 -1.617 39.403 1.00 95.44 88 ILE A C 1
ATOM 631 O O . ILE A 1 88 ? -26.329 -1.473 38.215 1.00 95.44 88 ILE A O 1
ATOM 635 N N . TYR A 1 89 ? -25.883 -2.413 40.199 1.00 95.62 89 TYR A N 1
ATOM 636 C CA . TYR A 1 89 ? -24.684 -3.107 39.721 1.00 95.62 89 TYR A CA 1
ATOM 637 C C . TYR A 1 89 ? -24.988 -4.111 38.602 1.00 95.62 89 TYR A C 1
ATOM 639 O O . TYR A 1 89 ? -24.165 -4.314 37.710 1.00 95.62 89 TYR A O 1
ATOM 647 N N . GLY A 1 90 ? -26.166 -4.739 38.622 1.00 96.38 90 GLY A N 1
ATOM 648 C CA . GLY A 1 90 ? -26.627 -5.610 37.544 1.00 96.38 90 GLY A CA 1
ATOM 649 C C . GLY A 1 90 ? -26.810 -4.855 36.226 1.00 96.38 90 GLY A C 1
ATOM 650 O O . GLY A 1 90 ? -26.334 -5.311 35.186 1.00 96.38 90 GLY A O 1
ATOM 651 N N . GLU A 1 91 ? -27.453 -3.688 36.268 1.00 96.12 91 GLU A N 1
ATOM 652 C CA . GLU A 1 91 ? -27.651 -2.821 35.101 1.00 96.12 91 GLU A CA 1
ATOM 653 C C . GLU A 1 91 ? -26.316 -2.264 34.575 1.00 96.12 91 GLU A C 1
ATOM 655 O O . GLU A 1 91 ? -26.049 -2.341 33.373 1.00 96.12 91 GLU A O 1
ATOM 660 N N . GLU A 1 92 ? -25.432 -1.799 35.464 1.00 96.88 92 GLU A N 1
ATOM 661 C CA . GLU A 1 92 ? -24.084 -1.333 35.108 1.00 96.88 92 GLU A CA 1
ATOM 662 C C . GLU A 1 92 ? -23.250 -2.437 34.451 1.00 96.88 92 GLU A C 1
ATOM 664 O O . GLU A 1 92 ? -22.582 -2.200 33.442 1.00 96.88 92 GLU A O 1
ATOM 669 N N . LYS A 1 93 ? -23.319 -3.668 34.971 1.00 96.50 93 LYS A N 1
ATOM 670 C CA . LYS A 1 93 ? -22.618 -4.816 34.387 1.00 96.50 93 LYS A CA 1
ATOM 671 C C . LYS A 1 93 ? -23.093 -5.101 32.962 1.00 96.50 93 LYS A C 1
ATOM 673 O O . LYS A 1 93 ? -22.261 -5.304 32.079 1.00 96.50 93 LYS A O 1
ATOM 678 N N . ILE A 1 94 ? -24.406 -5.095 32.724 1.00 97.44 94 ILE A N 1
ATOM 679 C CA . ILE A 1 94 ? -24.975 -5.318 31.385 1.00 97.44 94 ILE A CA 1
ATOM 680 C C . ILE A 1 94 ? -24.499 -4.231 30.414 1.00 97.44 94 ILE A C 1
ATOM 682 O O . ILE A 1 94 ? -24.126 -4.530 29.277 1.00 97.44 94 ILE A O 1
ATOM 686 N N . GLU A 1 95 ? -24.477 -2.973 30.855 1.00 97.56 95 GLU A N 1
ATOM 687 C CA . GLU A 1 95 ? -24.018 -1.865 30.020 1.00 97.56 95 GLU A CA 1
ATOM 688 C C . GLU A 1 95 ? -22.518 -1.963 29.711 1.00 97.56 95 GLU A C 1
ATOM 690 O O . GLU A 1 95 ? -22.112 -1.788 28.559 1.00 97.56 95 GLU A O 1
ATOM 695 N N . MET A 1 96 ? -21.695 -2.339 30.691 1.00 97.31 96 MET A N 1
ATOM 696 C CA . MET A 1 96 ? -20.265 -2.576 30.488 1.00 97.31 96 MET A CA 1
ATOM 697 C C . MET A 1 96 ? -20.001 -3.729 29.514 1.00 97.31 96 MET A C 1
ATOM 699 O O . MET A 1 96 ? -19.175 -3.590 28.612 1.00 97.31 96 MET A O 1
ATOM 703 N N . GLU A 1 97 ? -20.733 -4.841 29.620 1.00 97.81 97 GLU A N 1
ATOM 704 C CA . GLU A 1 97 ? -20.637 -5.953 28.663 1.00 97.81 97 GLU A CA 1
ATOM 705 C C . GLU A 1 97 ? -21.044 -5.523 27.246 1.00 97.81 97 GLU A C 1
ATOM 707 O O . GLU A 1 97 ? -20.427 -5.927 26.255 1.00 97.81 97 GLU A O 1
ATOM 712 N N . ARG A 1 98 ? -22.060 -4.662 27.123 1.00 98.06 98 ARG A N 1
ATOM 713 C CA . ARG A 1 98 ? -22.488 -4.103 25.836 1.00 98.06 98 ARG A CA 1
ATOM 714 C C . ARG A 1 98 ? -21.409 -3.212 25.221 1.00 98.06 98 ARG A C 1
ATOM 716 O O . ARG A 1 98 ? -21.158 -3.305 24.016 1.00 98.06 98 ARG A O 1
ATOM 723 N N . LEU A 1 99 ? -20.786 -2.346 26.019 1.00 97.88 99 LEU A N 1
ATOM 724 C CA . LEU A 1 99 ? -19.688 -1.487 25.575 1.00 97.88 99 LEU A CA 1
ATOM 725 C C . LEU A 1 99 ? -18.458 -2.309 25.183 1.00 97.88 99 LEU A C 1
ATOM 727 O O . LEU A 1 99 ? -17.866 -2.034 24.139 1.00 97.88 99 LEU A O 1
ATOM 731 N N . LEU A 1 100 ? -18.135 -3.355 25.946 1.00 98.12 100 LEU A N 1
ATOM 732 C CA . LEU A 1 100 ? -17.037 -4.267 25.636 1.00 98.12 100 LEU A CA 1
ATOM 733 C C . LEU A 1 100 ? -17.233 -4.925 24.265 1.00 98.12 100 LEU A C 1
ATOM 735 O O . LEU A 1 100 ? -16.362 -4.811 23.408 1.00 98.12 100 LEU A O 1
ATOM 739 N N . ARG A 1 101 ? -18.414 -5.497 23.993 1.00 98.19 101 ARG A N 1
ATOM 740 C CA . ARG A 1 101 ? -18.711 -6.110 22.681 1.00 98.19 101 ARG A CA 1
ATOM 741 C C . ARG A 1 101 ? -18.605 -5.119 21.523 1.00 98.19 101 ARG A C 1
ATOM 743 O O . ARG A 1 101 ? -18.148 -5.470 20.433 1.00 98.19 101 ARG A O 1
ATOM 750 N N . LYS A 1 102 ? -19.026 -3.867 21.732 1.00 98.12 102 LYS A N 1
ATOM 751 C CA . LYS A 1 102 ? -18.871 -2.805 20.724 1.00 98.12 102 LYS A CA 1
ATOM 752 C C . LYS A 1 102 ? -17.401 -2.493 20.462 1.00 98.12 102 LYS A C 1
ATOM 754 O O . LYS A 1 102 ? -17.020 -2.364 19.300 1.00 98.12 102 LYS A O 1
ATOM 759 N N . ALA A 1 103 ? -16.597 -2.387 21.518 1.00 97.94 103 ALA A N 1
ATOM 760 C CA . ALA A 1 103 ? -15.165 -2.149 21.408 1.00 97.94 103 ALA A CA 1
ATOM 761 C C . ALA A 1 103 ? -14.458 -3.311 20.695 1.00 97.94 103 ALA A C 1
ATOM 763 O O . ALA A 1 103 ? -13.673 -3.070 19.784 1.00 97.94 103 ALA A O 1
ATOM 764 N N . GLU A 1 104 ? -14.797 -4.559 21.025 1.00 98.38 104 GLU A N 1
ATOM 765 C CA . GLU A 1 104 ? -14.271 -5.758 20.359 1.00 98.38 104 GLU A CA 1
ATOM 766 C C . GLU A 1 104 ? -14.625 -5.789 18.870 1.00 98.38 104 GLU A C 1
ATOM 768 O O . GLU A 1 104 ? -13.762 -6.031 18.029 1.00 98.38 104 GLU A O 1
ATOM 773 N N . THR A 1 105 ? -15.875 -5.476 18.522 1.00 98.12 105 THR A N 1
ATOM 774 C CA . THR A 1 105 ? -16.318 -5.421 17.119 1.00 98.12 105 THR A CA 1
ATOM 775 C C . THR A 1 105 ? -15.577 -4.325 16.349 1.00 98.12 105 THR A C 1
ATOM 777 O O . THR A 1 105 ? -15.128 -4.540 15.223 1.00 98.12 105 THR A O 1
ATOM 780 N N . ALA A 1 106 ? -15.416 -3.144 16.955 1.00 97.94 106 ALA A N 1
ATOM 781 C CA . ALA A 1 106 ? -14.655 -2.049 16.360 1.00 97.94 106 ALA A CA 1
ATOM 782 C C . ALA A 1 106 ? -13.173 -2.417 16.194 1.00 97.94 106 ALA A C 1
ATOM 784 O O . ALA A 1 106 ? -12.589 -2.144 15.149 1.00 97.94 106 ALA A O 1
ATOM 785 N N . HIS A 1 107 ? -12.584 -3.089 17.185 1.00 98.00 107 HIS A N 1
ATOM 786 C CA . HIS A 1 107 ? -11.211 -3.578 17.127 1.00 98.00 107 HIS A CA 1
ATOM 787 C C . HIS A 1 107 ? -11.022 -4.597 15.997 1.00 98.00 107 HIS A C 1
ATOM 789 O O . HIS A 1 107 ? -10.104 -4.452 15.198 1.00 98.00 107 HIS A O 1
ATOM 795 N N . GLN A 1 108 ? -11.909 -5.590 15.876 1.00 98.44 108 GLN A N 1
ATOM 796 C CA . GLN A 1 108 ? -11.859 -6.577 14.791 1.00 98.44 108 GLN A CA 1
ATOM 797 C C . GLN A 1 108 ? -11.968 -5.921 13.412 1.00 98.44 108 GLN A C 1
ATOM 799 O O . GLN A 1 108 ? -11.223 -6.277 12.499 1.00 98.44 108 GLN A O 1
ATOM 804 N N . LYS A 1 109 ? -12.854 -4.930 13.267 1.00 98.38 109 LYS A N 1
ATOM 805 C CA . LYS A 1 109 ? -12.967 -4.161 12.027 1.00 98.38 109 LYS A CA 1
ATOM 806 C C . LYS A 1 109 ? -11.670 -3.410 11.719 1.00 98.38 109 LYS A C 1
ATOM 808 O O . LYS A 1 109 ? -11.150 -3.539 10.614 1.00 98.38 109 LYS A O 1
ATOM 813 N N . ASN A 1 110 ? -11.124 -2.687 12.693 1.00 98.31 110 ASN A N 1
ATOM 814 C CA . ASN A 1 110 ? -9.874 -1.952 12.516 1.00 98.31 110 ASN A CA 1
ATOM 815 C C . ASN A 1 110 ? -8.714 -2.887 12.148 1.00 98.31 110 ASN A C 1
ATOM 817 O O . ASN A 1 110 ? -7.917 -2.551 11.279 1.00 98.31 110 ASN A O 1
ATOM 821 N N . GLU A 1 111 ? -8.642 -4.075 12.750 1.00 98.50 111 GLU A N 1
ATOM 822 C CA . GLU A 1 111 ? -7.630 -5.079 12.413 1.00 98.50 111 GLU A CA 1
ATOM 823 C C . GLU A 1 111 ? -7.776 -5.556 10.959 1.00 98.50 111 GLU A C 1
ATOM 825 O O . GLU A 1 111 ? -6.788 -5.642 10.227 1.00 98.50 111 GLU A O 1
ATOM 830 N N . SER A 1 112 ? -9.011 -5.791 10.499 1.00 98.25 112 SER A N 1
ATOM 831 C CA . SER A 1 112 ? -9.269 -6.149 9.099 1.00 98.25 112 SER A CA 1
ATOM 832 C C . SER A 1 112 ? -8.887 -5.027 8.124 1.00 98.25 112 SER A C 1
ATOM 834 O O . SER A 1 112 ? -8.258 -5.293 7.097 1.00 98.25 112 SER A O 1
ATOM 836 N N . ASP A 1 113 ? -9.167 -3.769 8.480 1.00 98.19 113 ASP A N 1
ATOM 837 C CA . ASP A 1 113 ? -8.789 -2.601 7.683 1.00 98.19 113 ASP A CA 1
ATOM 838 C C . ASP A 1 113 ? -7.257 -2.462 7.621 1.00 98.19 113 ASP A C 1
ATOM 840 O O . ASP A 1 113 ? -6.688 -2.245 6.548 1.00 98.19 113 ASP A O 1
ATOM 844 N N . ILE A 1 114 ? -6.555 -2.663 8.743 1.00 98.38 114 ILE A N 1
ATOM 845 C CA . ILE A 1 114 ? -5.085 -2.654 8.800 1.00 98.38 114 ILE A CA 1
ATOM 846 C C . ILE A 1 114 ? -4.500 -3.726 7.879 1.00 98.38 114 ILE A C 1
ATOM 848 O O . ILE A 1 114 ? -3.565 -3.445 7.124 1.00 98.38 114 ILE A O 1
ATOM 852 N N . GLN A 1 115 ? -5.038 -4.946 7.905 1.00 98.38 115 GLN A N 1
ATOM 853 C CA . GLN A 1 115 ? -4.575 -6.025 7.030 1.00 98.38 115 GLN A CA 1
ATOM 854 C C . GLN A 1 115 ? -4.798 -5.695 5.551 1.00 98.38 115 GLN A C 1
ATOM 856 O O . GLN A 1 115 ? -3.888 -5.887 4.740 1.00 98.38 115 GLN A O 1
ATOM 861 N N . PHE A 1 116 ? -5.955 -5.127 5.207 1.00 98.44 116 PHE A N 1
ATOM 862 C CA . PHE A 1 116 ? -6.241 -4.654 3.854 1.00 98.44 116 PHE A CA 1
ATOM 863 C C . PHE A 1 116 ? -5.227 -3.595 3.392 1.00 98.44 116 PHE A C 1
ATOM 865 O O . PHE A 1 116 ? -4.644 -3.713 2.309 1.00 98.44 116 PHE A O 1
ATOM 872 N N . TYR A 1 117 ? -4.947 -2.583 4.220 1.00 98.56 117 TYR A N 1
ATOM 873 C CA . TYR A 1 117 ? -3.975 -1.544 3.872 1.00 98.56 117 TYR A CA 1
ATOM 874 C C . TYR A 1 117 ? -2.550 -2.086 3.752 1.00 98.56 117 TYR A C 1
ATOM 876 O O . TYR A 1 117 ? -1.831 -1.680 2.838 1.00 98.56 117 TYR A O 1
ATOM 884 N N . ARG A 1 118 ? -2.148 -3.046 4.594 1.00 98.50 118 ARG A N 1
ATOM 885 C CA . ARG A 1 118 ? -0.846 -3.723 4.469 1.00 98.50 118 ARG A CA 1
ATOM 886 C C . ARG A 1 118 ? -0.704 -4.429 3.122 1.00 98.50 118 ARG A C 1
ATOM 888 O O . ARG A 1 118 ? 0.306 -4.250 2.448 1.00 98.50 118 ARG A O 1
ATOM 895 N N . GLN A 1 119 ? -1.724 -5.169 2.687 1.00 98.38 119 GLN A N 1
ATOM 896 C CA . GLN A 1 119 ? -1.712 -5.817 1.370 1.00 98.38 119 GLN A CA 1
ATOM 897 C C . GLN A 1 119 ? -1.639 -4.795 0.229 1.00 98.38 119 GLN A C 1
ATOM 899 O O . GLN A 1 119 ? -0.904 -4.987 -0.742 1.00 98.38 119 GLN A O 1
ATOM 904 N N . LYS A 1 120 ? -2.363 -3.676 0.357 1.00 98.44 120 LYS A N 1
ATOM 905 C CA . LYS A 1 120 ? -2.331 -2.594 -0.631 1.00 98.44 120 LYS A CA 1
ATOM 906 C C . LYS A 1 120 ? -0.946 -1.952 -0.739 1.00 98.44 120 LYS A C 1
ATOM 908 O O . LYS A 1 120 ? -0.505 -1.696 -1.857 1.00 98.44 120 LYS A O 1
ATOM 913 N N . ILE A 1 121 ? -0.259 -1.732 0.384 1.00 98.44 121 ILE A N 1
ATOM 914 C CA . ILE A 1 121 ? 1.117 -1.211 0.409 1.00 98.44 121 ILE A CA 1
ATOM 915 C C . ILE A 1 121 ? 2.053 -2.154 -0.352 1.00 98.44 121 ILE A C 1
ATOM 917 O O . ILE A 1 121 ? 2.688 -1.715 -1.305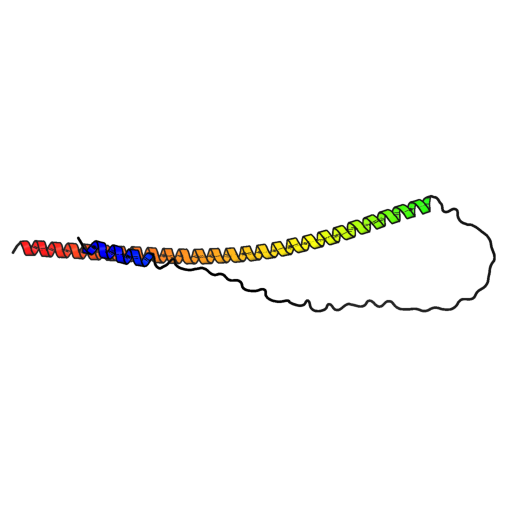 1.00 98.44 121 ILE A O 1
ATOM 921 N N . VAL A 1 122 ? 2.040 -3.453 -0.038 1.00 98.56 122 VAL A N 1
ATOM 922 C CA . VAL A 1 122 ? 2.885 -4.452 -0.722 1.00 98.56 122 VAL A CA 1
ATOM 923 C C . VAL A 1 122 ? 2.611 -4.493 -2.233 1.00 98.56 122 VAL A C 1
ATOM 925 O O . VAL A 1 122 ? 3.532 -4.569 -3.052 1.00 98.56 122 VAL A O 1
ATOM 928 N N . SER A 1 123 ? 1.340 -4.401 -2.640 1.00 98.38 123 SER A N 1
ATOM 929 C CA . SER A 1 123 ? 0.972 -4.335 -4.060 1.00 98.38 123 SER A CA 1
ATOM 930 C C . SER A 1 123 ? 1.529 -3.083 -4.746 1.00 98.38 123 SER A C 1
ATOM 932 O O . SER A 1 123 ? 2.027 -3.165 -5.871 1.00 98.38 123 SER A O 1
ATOM 934 N N . LEU A 1 124 ? 1.464 -1.927 -4.082 1.00 98.44 124 LEU A N 1
ATOM 935 C CA . LEU A 1 124 ? 2.011 -0.675 -4.604 1.00 98.44 124 LEU A CA 1
ATOM 936 C C . LEU A 1 124 ? 3.540 -0.712 -4.684 1.00 98.44 124 LEU A C 1
ATOM 938 O O . LEU A 1 124 ? 4.086 -0.308 -5.704 1.00 98.44 124 LEU A O 1
ATOM 942 N N . GLU A 1 125 ? 4.222 -1.254 -3.678 1.00 98.44 125 GLU A N 1
ATOM 943 C CA . GLU A 1 125 ? 5.678 -1.451 -3.688 1.00 98.44 125 GLU A CA 1
ATOM 944 C C . GLU A 1 125 ? 6.118 -2.340 -4.853 1.00 98.44 125 GLU A C 1
ATOM 946 O O . GLU A 1 125 ? 7.047 -1.999 -5.585 1.00 98.44 125 GLU A O 1
ATOM 951 N N . THR A 1 126 ? 5.385 -3.427 -5.106 1.00 98.38 126 THR A N 1
ATOM 952 C CA . THR A 1 126 ? 5.644 -4.309 -6.254 1.00 98.38 126 THR A CA 1
ATOM 953 C C . THR A 1 126 ? 5.489 -3.559 -7.581 1.00 98.38 126 THR A C 1
ATOM 955 O O . THR A 1 126 ? 6.326 -3.685 -8.476 1.00 98.38 126 THR A O 1
ATOM 958 N N . LYS A 1 127 ? 4.439 -2.736 -7.717 1.00 97.94 127 LYS A N 1
ATOM 959 C CA . LYS A 1 127 ? 4.232 -1.902 -8.913 1.00 97.94 127 LYS A CA 1
ATOM 960 C C . LYS A 1 127 ? 5.342 -0.864 -9.082 1.00 97.94 127 LYS A C 1
ATOM 962 O O . LYS A 1 127 ? 5.818 -0.688 -10.200 1.00 97.94 127 LYS A O 1
ATOM 967 N N . MET A 1 128 ? 5.771 -0.207 -8.002 1.00 98.44 128 MET A N 1
ATOM 968 C CA . MET A 1 128 ? 6.879 0.754 -8.036 1.00 98.44 128 MET A CA 1
ATOM 969 C C . MET A 1 128 ? 8.182 0.084 -8.470 1.00 98.44 128 MET A C 1
ATOM 971 O O . MET A 1 128 ? 8.825 0.579 -9.390 1.00 98.44 128 MET A O 1
ATOM 975 N N . SER A 1 129 ? 8.511 -1.082 -7.910 1.00 98.25 129 SER A N 1
ATOM 976 C CA . SER A 1 129 ? 9.685 -1.859 -8.323 1.00 98.25 129 SER A CA 1
ATOM 977 C C . SER A 1 129 ? 9.637 -2.229 -9.814 1.00 98.25 129 SER A C 1
ATOM 979 O O . SER A 1 129 ? 10.634 -2.103 -10.525 1.00 98.25 129 SER A O 1
ATOM 981 N N . GLY A 1 130 ? 8.460 -2.600 -10.332 1.00 98.06 130 GLY A N 1
ATOM 982 C CA . GLY A 1 130 ? 8.265 -2.842 -11.764 1.00 98.06 130 GLY A CA 1
ATOM 983 C C . GLY A 1 130 ? 8.510 -1.600 -12.632 1.00 98.06 130 GLY A C 1
ATOM 984 O O . GLY A 1 130 ? 9.147 -1.694 -13.683 1.00 98.06 130 GLY A O 1
ATOM 985 N N . ILE A 1 131 ? 8.049 -0.427 -12.187 1.00 98.12 131 ILE A N 1
ATOM 986 C CA . ILE A 1 131 ? 8.286 0.852 -12.875 1.00 98.12 131 ILE A CA 1
ATOM 987 C C . ILE A 1 131 ? 9.776 1.216 -12.856 1.00 98.12 131 ILE A C 1
ATOM 989 O O . ILE A 1 131 ? 10.310 1.655 -13.874 1.00 98.12 131 ILE A O 1
ATOM 993 N N . GLU A 1 132 ? 10.467 1.008 -11.736 1.00 98.31 132 GLU A N 1
ATOM 994 C CA . GLU A 1 132 ? 11.910 1.244 -11.625 1.00 98.31 132 GLU A CA 1
ATOM 995 C C . GLU A 1 132 ? 12.703 0.335 -12.566 1.00 98.31 132 GLU A C 1
ATOM 997 O O . GLU A 1 132 ? 13.546 0.819 -13.321 1.00 98.31 132 GLU A O 1
ATOM 1002 N N . ALA A 1 133 ? 12.366 -0.955 -12.620 1.00 98.31 133 ALA A N 1
ATOM 1003 C CA . ALA A 1 133 ? 12.981 -1.887 -13.558 1.00 98.31 133 ALA A CA 1
ATOM 1004 C C . ALA A 1 133 ? 12.749 -1.471 -15.024 1.00 98.31 133 ALA A C 1
ATOM 1006 O O . ALA A 1 133 ? 13.670 -1.530 -15.846 1.00 98.31 133 ALA A O 1
ATOM 1007 N N . ALA A 1 134 ? 11.538 -1.007 -15.357 1.00 98.00 134 ALA A N 1
ATOM 1008 C CA . ALA A 1 134 ? 11.216 -0.495 -16.687 1.00 98.00 134 ALA A CA 1
ATOM 1009 C C . ALA A 1 134 ? 12.008 0.781 -17.023 1.00 98.00 134 ALA A C 1
ATOM 1011 O O . ALA A 1 134 ? 12.539 0.907 -18.130 1.00 98.00 134 ALA A O 1
ATOM 1012 N N . ARG A 1 135 ? 12.153 1.703 -16.063 1.00 98.31 135 ARG A N 1
ATOM 1013 C CA . ARG A 1 135 ? 12.983 2.908 -16.201 1.00 98.31 135 ARG A CA 1
ATOM 1014 C C . ARG A 1 135 ? 14.439 2.538 -16.471 1.00 98.31 135 ARG A C 1
ATOM 1016 O O . ARG A 1 135 ? 15.037 3.064 -17.407 1.00 98.31 135 ARG A O 1
ATOM 1023 N N . ASP A 1 136 ? 15.003 1.613 -15.706 1.00 98.44 136 ASP A N 1
ATOM 1024 C CA . ASP A 1 136 ? 16.404 1.210 -15.846 1.00 98.44 136 ASP A CA 1
ATOM 1025 C C . ASP A 1 136 ? 16.660 0.466 -17.171 1.00 98.44 136 ASP A C 1
ATOM 1027 O O . ASP A 1 136 ? 17.733 0.579 -17.774 1.00 98.44 136 ASP A O 1
ATOM 1031 N N . ALA A 1 137 ? 15.669 -0.277 -17.675 1.00 98.38 137 ALA A N 1
ATOM 1032 C CA . ALA A 1 137 ? 15.709 -0.844 -19.022 1.00 98.38 137 ALA A CA 1
ATOM 1033 C C . ALA A 1 137 ? 15.708 0.253 -20.101 1.00 98.38 137 ALA A C 1
ATOM 1035 O O . ALA A 1 137 ? 16.537 0.213 -21.013 1.00 98.38 137 ALA A O 1
ATOM 1036 N N . LEU A 1 138 ? 14.843 1.264 -19.972 1.00 98.25 138 LEU A N 1
ATOM 1037 C CA . LEU A 1 138 ? 14.780 2.387 -20.909 1.00 98.25 138 LEU A CA 1
ATOM 1038 C C . LEU A 1 138 ? 16.093 3.179 -20.941 1.00 98.25 138 LEU A C 1
ATOM 1040 O O . LEU A 1 138 ? 16.603 3.473 -22.022 1.00 98.25 138 LEU A O 1
ATOM 1044 N N . VAL A 1 139 ? 16.679 3.472 -19.777 1.00 98.50 139 VAL A N 1
ATOM 1045 C CA . VAL A 1 139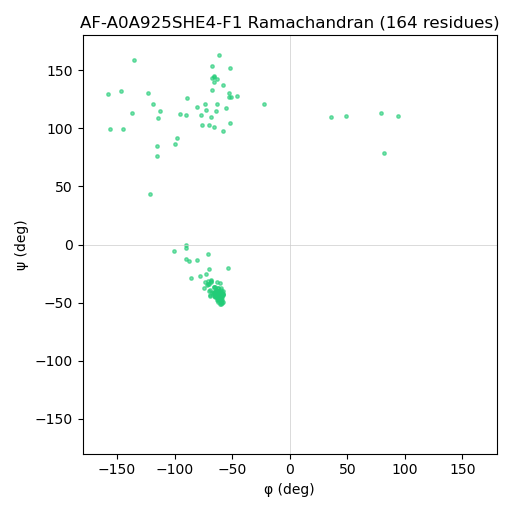 ? 17.972 4.170 -19.677 1.00 98.50 139 VAL A CA 1
ATOM 1046 C C . VAL A 1 139 ? 19.072 3.396 -20.410 1.00 98.50 139 VAL A C 1
ATOM 1048 O O . VAL A 1 139 ? 19.837 3.992 -21.170 1.00 98.50 139 VAL A O 1
ATOM 1051 N N . ARG A 1 140 ? 19.121 2.064 -20.262 1.00 98.06 140 ARG A N 1
ATOM 1052 C CA . ARG A 1 140 ? 20.075 1.217 -20.999 1.00 98.06 140 ARG A CA 1
ATOM 1053 C C . ARG A 1 140 ? 19.863 1.277 -22.510 1.00 98.06 140 ARG A C 1
ATOM 1055 O O . ARG A 1 140 ? 20.835 1.433 -23.249 1.00 98.06 140 ARG A O 1
ATOM 1062 N N . VAL A 1 141 ? 18.614 1.192 -22.972 1.00 98.19 141 VAL A N 1
ATOM 1063 C CA . VAL A 1 141 ? 18.283 1.297 -24.403 1.00 98.19 141 VAL A CA 1
ATOM 1064 C C . VAL A 1 141 ? 18.707 2.655 -24.958 1.00 98.19 141 VAL A C 1
ATOM 1066 O O . VAL A 1 141 ? 19.384 2.712 -25.984 1.00 98.19 141 VAL A O 1
ATOM 1069 N N . MET A 1 142 ? 18.388 3.748 -24.262 1.00 97.94 142 MET A N 1
ATOM 1070 C CA . MET A 1 142 ? 18.799 5.090 -24.678 1.00 97.94 142 MET A CA 1
ATOM 1071 C C . MET A 1 142 ? 20.323 5.240 -24.726 1.00 97.94 142 MET A C 1
ATOM 1073 O O . MET A 1 142 ? 20.840 5.821 -25.679 1.00 97.94 142 MET A O 1
ATOM 1077 N N . GLY A 1 143 ? 21.051 4.677 -23.757 1.00 97.94 143 GLY A N 1
ATOM 1078 C CA . GLY A 1 143 ? 22.515 4.646 -23.774 1.00 97.94 143 GLY A CA 1
ATOM 1079 C C . GLY A 1 143 ? 23.078 3.912 -24.998 1.00 97.94 143 GLY A C 1
ATOM 1080 O O . GLY A 1 143 ? 23.987 4.414 -25.661 1.00 97.94 143 GLY A O 1
ATOM 1081 N N . GLY A 1 144 ? 22.494 2.764 -25.360 1.00 97.94 144 GLY A N 1
ATOM 1082 C CA . GLY A 1 144 ? 22.869 2.011 -26.562 1.00 97.94 144 GLY A CA 1
ATOM 1083 C C . GLY A 1 144 ? 22.580 2.764 -27.866 1.00 97.94 144 GLY A C 1
ATOM 1084 O O . GLY A 1 144 ? 23.422 2.799 -28.768 1.00 97.94 144 GLY A O 1
ATOM 1085 N N . ILE A 1 145 ? 21.423 3.429 -27.950 1.00 97.94 145 ILE A N 1
ATOM 1086 C CA . ILE A 1 145 ? 21.072 4.291 -29.088 1.00 97.94 145 ILE A CA 1
ATOM 1087 C C . ILE A 1 145 ? 22.068 5.447 -29.198 1.00 97.94 145 ILE A C 1
ATOM 1089 O O . ILE A 1 145 ? 22.584 5.700 -30.286 1.00 97.94 145 ILE A O 1
ATOM 1093 N N . HIS A 1 146 ? 22.381 6.119 -28.087 1.00 97.56 146 HIS A N 1
ATOM 1094 C CA . HIS A 1 146 ? 23.327 7.233 -28.073 1.00 97.56 146 HIS A CA 1
ATOM 1095 C C . HIS A 1 146 ? 24.711 6.809 -28.581 1.00 97.56 146 HIS A C 1
ATOM 1097 O O . HIS A 1 146 ? 25.278 7.476 -29.447 1.00 97.56 146 HIS A O 1
ATOM 1103 N N . LYS A 1 147 ? 25.210 5.653 -28.123 1.00 97.88 147 LYS A N 1
ATOM 1104 C CA . LYS A 1 147 ? 26.462 5.065 -28.613 1.00 97.88 147 LYS A CA 1
ATOM 1105 C C . LYS A 1 147 ? 26.418 4.812 -30.125 1.00 97.88 147 LYS A C 1
ATOM 1107 O O . LYS A 1 147 ? 27.296 5.277 -30.843 1.00 97.88 147 LYS A O 1
ATOM 1112 N N . THR A 1 148 ? 25.358 4.166 -30.614 1.00 97.94 148 THR A N 1
ATOM 1113 C CA . THR A 1 148 ? 25.185 3.853 -32.047 1.00 97.94 148 THR A CA 1
ATOM 1114 C C . THR A 1 148 ? 25.132 5.118 -32.912 1.00 97.94 148 THR A C 1
ATOM 1116 O O . THR A 1 148 ? 25.701 5.167 -34.003 1.00 97.94 148 THR A O 1
ATOM 1119 N N . VAL A 1 149 ? 24.443 6.163 -32.442 1.00 97.94 149 VAL A N 1
ATOM 1120 C CA . VAL A 1 149 ? 24.376 7.460 -33.133 1.00 97.94 149 VAL A CA 1
ATOM 1121 C C . VAL A 1 149 ? 25.749 8.132 -33.159 1.00 97.94 149 VAL A C 1
ATOM 1123 O O . VAL A 1 149 ? 26.134 8.663 -34.199 1.00 97.94 149 VAL A O 1
ATOM 1126 N N . SER A 1 150 ? 26.499 8.079 -32.056 1.00 97.62 150 SER A N 1
ATOM 1127 C CA . SER A 1 150 ? 27.863 8.612 -31.982 1.00 97.62 150 SER A CA 1
ATOM 1128 C C . SER A 1 150 ? 28.795 7.930 -32.990 1.00 97.62 150 SER A C 1
ATOM 1130 O O . SER A 1 150 ? 29.419 8.608 -33.804 1.00 97.62 150 SER A O 1
ATOM 1132 N N . GLU A 1 151 ? 28.803 6.594 -33.024 1.00 97.81 151 GLU A N 1
ATOM 1133 C CA . GLU A 1 151 ? 29.616 5.799 -33.959 1.00 97.81 151 GLU A CA 1
ATOM 1134 C C . GLU A 1 151 ? 29.270 6.104 -35.424 1.00 97.81 151 GLU A C 1
ATOM 1136 O O . GLU A 1 151 ? 30.157 6.299 -36.258 1.00 97.81 151 GLU A O 1
ATOM 1141 N N . ARG A 1 152 ? 27.974 6.216 -35.751 1.00 97.31 152 ARG A N 1
ATOM 1142 C CA . ARG A 1 152 ? 27.532 6.612 -37.097 1.00 97.31 152 ARG A CA 1
ATOM 1143 C C . ARG A 1 152 ? 27.975 8.026 -37.458 1.00 97.31 152 ARG A C 1
ATOM 1145 O O . ARG A 1 152 ? 28.402 8.2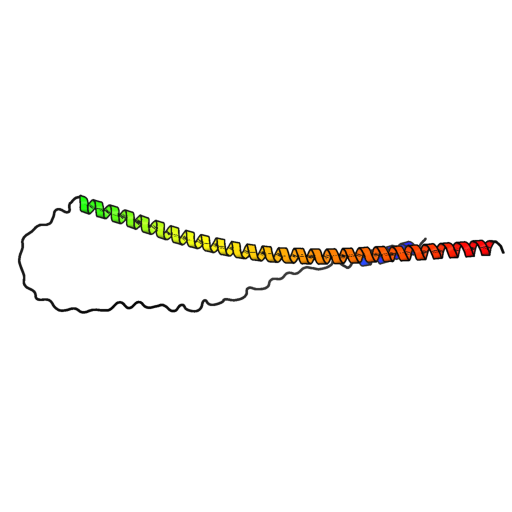48 -38.588 1.00 97.31 152 ARG A O 1
ATOM 1152 N N . ASN A 1 153 ? 27.879 8.975 -36.530 1.00 97.81 153 ASN A N 1
ATOM 1153 C CA . ASN A 1 153 ? 28.317 10.349 -36.768 1.00 97.81 153 ASN A CA 1
ATOM 1154 C C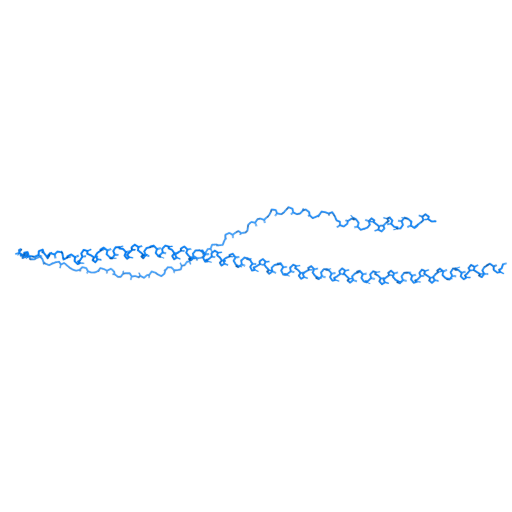 . ASN A 1 153 ? 29.828 10.419 -37.015 1.00 97.81 153 ASN A C 1
ATOM 1156 O O . ASN A 1 153 ? 30.259 11.127 -37.925 1.00 97.81 153 ASN A O 1
ATOM 1160 N N . GLU A 1 154 ? 30.620 9.653 -36.263 1.00 97.44 154 GLU A N 1
ATOM 1161 C CA . GLU A 1 154 ? 32.064 9.545 -36.470 1.00 97.44 154 GLU A CA 1
ATOM 1162 C C . GLU A 1 154 ? 32.391 8.936 -37.843 1.00 97.44 154 GLU A C 1
ATOM 1164 O O . GLU A 1 154 ? 33.216 9.479 -38.580 1.00 97.44 154 GLU A O 1
ATOM 1169 N N . ALA A 1 155 ? 31.705 7.858 -38.235 1.00 97.50 155 ALA A N 1
ATOM 1170 C CA . ALA A 1 155 ? 31.879 7.240 -39.549 1.00 97.50 155 ALA A CA 1
ATOM 1171 C C . ALA A 1 155 ? 31.541 8.211 -40.695 1.00 97.50 155 ALA A C 1
ATOM 1173 O O . ALA A 1 155 ? 32.307 8.342 -41.648 1.00 97.50 155 ALA A O 1
ATOM 1174 N N . VAL A 1 156 ? 30.435 8.953 -40.584 1.00 97.88 156 VAL A N 1
ATOM 1175 C CA . VAL A 1 156 ? 30.054 9.979 -41.569 1.00 97.88 156 VAL A CA 1
ATOM 1176 C C . VAL A 1 156 ? 31.091 11.104 -41.632 1.00 97.88 156 VAL A C 1
ATOM 1178 O O . VAL A 1 156 ? 31.403 11.584 -42.722 1.00 97.88 156 VAL A O 1
ATOM 1181 N N . ALA A 1 157 ? 31.641 11.528 -40.491 1.00 97.19 157 ALA A N 1
ATOM 1182 C CA . ALA A 1 157 ? 32.692 12.541 -40.455 1.00 97.19 157 ALA A CA 1
ATOM 1183 C C . ALA A 1 157 ? 33.970 12.065 -41.166 1.00 97.19 157 ALA A C 1
ATOM 1185 O O . ALA A 1 157 ? 34.538 12.827 -41.949 1.00 97.19 157 ALA A O 1
ATOM 1186 N N . LYS A 1 158 ? 34.374 10.802 -40.966 1.00 97.50 158 LYS A N 1
ATOM 1187 C CA . LYS A 1 158 ? 35.514 10.186 -41.669 1.00 97.50 158 LYS A CA 1
ATOM 1188 C C . LYS A 1 158 ? 35.302 10.160 -43.183 1.00 97.50 158 LYS A C 1
ATOM 1190 O O . LYS A 1 158 ? 36.149 10.666 -43.911 1.00 97.50 158 LYS A O 1
ATOM 1195 N N . ILE A 1 159 ? 34.138 9.694 -43.645 1.00 97.44 159 ILE A N 1
ATOM 1196 C CA . ILE A 1 159 ? 33.790 9.665 -45.078 1.00 97.44 159 ILE A CA 1
ATOM 1197 C C . ILE A 1 159 ? 33.858 11.072 -45.691 1.00 97.44 159 ILE A C 1
ATOM 1199 O O . ILE A 1 159 ? 34.397 11.255 -46.779 1.00 97.44 159 ILE A O 1
ATOM 1203 N N . ARG A 1 160 ? 33.344 12.094 -44.992 1.00 96.44 160 ARG A N 1
ATOM 1204 C CA . ARG A 1 160 ? 33.420 13.488 -45.466 1.00 96.44 160 ARG A CA 1
ATOM 1205 C C . ARG A 1 160 ? 34.854 14.005 -45.544 1.00 96.44 160 ARG A C 1
ATOM 1207 O O . ARG A 1 160 ? 35.181 14.715 -46.489 1.00 96.44 160 ARG A O 1
ATOM 1214 N N . ALA A 1 161 ? 35.688 13.675 -44.560 1.00 96.25 161 ALA A N 1
ATOM 1215 C CA . ALA A 1 161 ? 37.089 14.079 -44.548 1.00 96.25 161 ALA A CA 1
ATOM 1216 C C . ALA A 1 161 ? 37.888 13.422 -45.685 1.00 96.25 161 ALA A C 1
ATOM 1218 O O . ALA A 1 161 ? 38.753 14.069 -46.267 1.00 96.25 161 ALA A O 1
ATOM 1219 N N . GLU A 1 162 ? 37.589 12.166 -46.020 1.00 96.44 162 GLU A N 1
ATOM 1220 C CA . GLU A 1 162 ? 38.183 11.467 -47.165 1.00 96.44 162 GLU A CA 1
ATOM 1221 C C . GLU A 1 162 ? 37.712 12.049 -48.499 1.00 96.44 162 GLU A C 1
ATOM 1223 O O . GLU A 1 162 ? 38.540 12.313 -49.365 1.00 96.44 162 GLU A O 1
ATOM 1228 N N . ALA A 1 163 ? 36.412 12.320 -48.648 1.00 95.75 163 ALA A N 1
ATOM 1229 C CA . ALA A 1 163 ? 35.857 12.923 -49.860 1.00 95.75 163 ALA A CA 1
ATOM 1230 C C . ALA A 1 163 ? 36.446 14.311 -50.159 1.00 95.75 163 ALA A C 1
ATOM 1232 O O . ALA A 1 163 ? 36.624 14.651 -51.317 1.00 95.75 163 ALA A O 1
ATOM 1233 N N . ALA A 1 164 ? 36.788 15.094 -49.131 1.00 94.38 164 ALA A N 1
ATOM 1234 C CA . ALA A 1 164 ? 37.412 16.409 -49.296 1.00 94.38 164 ALA A CA 1
ATOM 1235 C C . ALA A 1 164 ? 38.872 16.364 -49.793 1.00 94.38 164 ALA A C 1
ATOM 1237 O O . ALA A 1 164 ? 39.452 17.416 -50.056 1.00 94.38 164 ALA A O 1
ATOM 1238 N N . ARG A 1 165 ? 39.495 15.179 -49.864 1.00 92.94 165 ARG A N 1
ATOM 1239 C CA . ARG A 1 165 ? 40.869 15.005 -50.372 1.00 92.94 165 ARG A CA 1
ATOM 1240 C C . ARG A 1 165 ? 40.936 14.741 -51.877 1.00 92.94 165 ARG A C 1
ATOM 1242 O O . ARG A 1 165 ? 42.039 14.770 -52.417 1.00 92.94 165 ARG A O 1
ATOM 1249 N N . TYR A 1 166 ? 39.802 14.450 -52.509 1.00 88.69 166 TYR A N 1
ATOM 1250 C CA . TYR A 1 166 ? 39.668 14.222 -53.948 1.00 88.69 166 TYR A CA 1
ATOM 1251 C C . TYR A 1 166 ? 39.034 15.441 -54.615 1.00 88.69 166 TYR A C 1
ATOM 1253 O O . TYR A 1 166 ? 39.405 15.709 -55.777 1.00 88.69 166 TYR A O 1
#

Solvent-accessible surface area (backbone atoms only — not comparable to full-atom values): 10510 Å² total; per-residue (Å²): 126,75,75,62,60,57,57,55,52,57,59,57,54,68,70,65,72,78,80,76,84,89,82,78,88,74,89,77,81,87,84,77,91,76,80,82,78,82,78,85,82,80,80,80,83,79,85,78,86,81,85,84,82,85,83,91,79,91,79,80,87,79,87,74,82,68,73,80,48,74,66,62,58,51,52,53,52,53,51,52,52,50,52,51,51,52,50,52,53,50,54,51,48,53,52,51,54,53,52,48,54,52,50,52,52,52,48,55,49,50,52,52,51,50,52,53,50,53,52,50,49,55,53,50,52,54,51,49,52,52,50,50,53,51,50,56,50,49,53,51,51,52,52,53,50,51,52,53,52,50,54,50,51,53,52,53,51,51,54,52,59,56,59,74,76,112